Protein 7RJF (pdb70)

Sequence (94 aa):
IQIREYK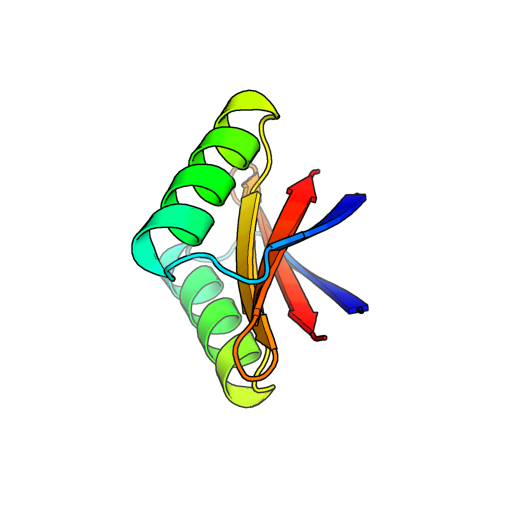RCGQDEERVRRECKERGERQNCHYVIHKEGNCYVCGIICWIQIREYKRCGQDEERVRRECKERGERQNCHYVIHKEGNCYVCGIICW

Nearest PDB structures (foldseek):
  7rjf-assembly2_B  TM=9.592E-01  e=3.231E-08  synthetic construct
  5jg9-assembly1_A  TM=8.869E-01  e=7.736E-06  synthetic construct
  3khx-assembly1_A  TM=7.842E-01  e=2.713E-01  Staphylococcus aureus subsp. aureus COL
  1vr6-assembly1_D  TM=6.768E-01  e=3.854E-01  Thermotoga maritima
  5jmv-assembly1_E  TM=5.349E-01  e=1.030E+00  Pyrococcus furiosus DSM 3638

Foldseek 3Di:
DDKDKDKDFDDDPVVVVVVLVVVLVVVVFDWDWDDDPRMIIIMTGHD/DDKDKDKAAPDDPVVVVVVLVVVCVVVVWDWDWDDDPRIIMIMTHHD

B-factor: mean 48.91, std 19.23, range [22.25, 114.35]

Secondary structure (DSSP, 8-state):
-EEEEEEEESS-HHHHHHHHHHHHHHHTSEEEEEEETTEEEEEEEE-/-EEEEEEETTS-HHHHHHHHHHHHHHHT-EEEEEEETTEEEEEEEE-

Radius of gyration: 13.5 Å; Cα contacts (8 Å, |Δi|>4): 176; chains: 2; bounding box: 25×27×35 Å

Structure (mmCIF, N/CA/C/O backbone):
data_7RJF
#
_entry.id   7RJF
#
_cell.length_a   41.377
_cell.length_b   41.377
_cell.length_c   127.399
_cell.angle_alpha   90.000
_cell.angle_beta   90.000
_cell.angle_gamma   90.000
#
_symmetry.space_group_name_H-M   'P 41 21 2'
#
loop_
_entity.id
_entity.type
_entity.pdbx_description
1 polymer [L47W]MOPD-1
2 non-polymer 'ZINC ION'
3 non-polymer 'MALONATE ION'
4 water water
#
loop_
_atom_site.group_PDB
_atom_site.id
_atom_site.type_symbol
_atom_site.label_atom_id
_atom_site.label_alt_id
_atom_site.label_comp_id
_atom_site.label_asym_id
_atom_site.label_entity_id
_atom_site.label_seq_id
_atom_site.pdbx_PDB_ins_code
_atom_site.Cartn_x
_atom_site.Cartn_y
_atom_site.Cartn_z
_atom_site.occupancy
_atom_site.B_iso_or_equiv
_atom_site.auth_seq_id
_atom_site.auth_comp_id
_atom_site.auth_asym_id
_atom_site.auth_atom_id
_atom_site.pdbx_PDB_model_num
ATOM 1 N N . ILE A 1 1 ? 20.33100 25.61200 66.69900 1.000 32.56879 1 ILE A N 1
ATOM 2 C CA . ILE A 1 1 ? 20.51800 26.11000 65.30500 1.000 35.23134 1 ILE A CA 1
ATOM 3 C C . ILE A 1 1 ? 21.30900 25.08200 64.53500 1.000 36.55377 1 ILE A C 1
ATOM 4 O O . ILE A 1 1 ? 22.27800 24.52400 65.04100 1.000 36.50335 1 ILE A O 1
ATOM 22 N N . GLN A 1 2 ? 20.93400 24.86500 63.28000 1.000 37.80665 2 GLN A N 1
ATOM 23 C CA . GLN A 1 2 ? 21.51900 23.81100 62.46800 1.000 33.97570 2 GLN A CA 1
ATOM 24 C C . GLN A 1 2 ? 21.82700 24.34800 61.08300 1.000 40.49160 2 GLN A C 1
ATOM 25 O O . GLN A 1 2 ? 21.04800 25.13000 60.53800 1.000 33.56112 2 GLN A O 1
ATOM 39 N N . ILE A 1 3 ? 22.94000 23.91700 60.51200 1.000 36.01396 3 ILE A N 1
ATOM 40 C CA . ILE A 1 3 ? 23.25800 24.19600 59.12200 1.000 36.04913 3 ILE A CA 1
ATOM 41 C C . ILE A 1 3 ? 23.69500 22.90300 58.45300 1.000 41.55093 3 ILE A C 1
ATOM 42 O O . ILE A 1 3 ? 24.47300 22.13100 59.01700 1.000 33.43368 3 ILE A O 1
ATOM 58 N N . ARG A 1 4 ? 23.20100 22.67800 57.24000 1.000 33.88468 4 ARG A N 1
ATOM 59 C CA . ARG A 1 4 ? 23.60000 21.56700 56.38400 1.000 32.48556 4 ARG A CA 1
ATOM 60 C C . ARG A 1 4 ? 24.04000 22.16400 55.06700 1.000 37.10750 4 ARG A C 1
ATOM 61 O O . ARG A 1 4 ? 23.45200 23.15400 54.62700 1.000 30.56814 4 ARG A O 1
ATOM 82 N N . GLU A 1 5 ? 25.05400 21.56700 54.44700 1.000 38.45973 5 GLU A N 1
ATOM 83 C CA . GLU A 1 5 ? 25.61600 22.02200 53.18100 1.000 32.24051 5 GLU A CA 1
ATOM 84 C C . GLU A 1 5 ? 25.42700 20.96700 52.10500 1.000 36.39787 5 GLU A C 1
ATOM 85 O O . GLU A 1 5 ? 25.62200 19.77300 52.35500 1.000 36.47415 5 GLU A O 1
ATOM 97 N N . TYR A 1 6 ? 25.10600 21.43500 50.89900 1.000 30.72560 6 TYR A N 1
ATOM 98 C CA . TYR A 1 6 ? 24.91400 20.61500 49.71200 1.000 33.31884 6 TYR A CA 1
ATOM 99 C C . TYR A 1 6 ? 25.70800 21.31300 48.61100 1.000 34.66073 6 TYR A C 1
ATOM 100 O O . TYR A 1 6 ? 25.42400 22.47700 48.31600 1.000 33.73353 6 TYR A O 1
ATOM 118 N N . LYS A 1 7 ? 26.68600 20.62200 48.01100 1.000 30.54909 7 LYS A N 1
ATOM 119 C CA . LYS A 1 7 ? 27.53400 21.20100 46.96600 1.000 34.11742 7 LYS A CA 1
ATOM 120 C C . LYS A 1 7 ? 27.17600 20.64000 45.59100 1.000 30.72261 7 LYS A C 1
ATOM 121 O O . LYS A 1 7 ? 26.87100 19.44800 45.43700 1.000 34.98639 7 LYS A O 1
ATOM 140 N N . ARG A 1 8 ? 27.16700 21.51700 44.59600 1.000 26.70177 8 ARG A N 1
ATOM 141 C CA . ARG A 1 8 ? 26.92800 21.09900 43.22100 1.000 29.65138 8 ARG A CA 1
ATOM 142 C C . ARG A 1 8 ? 27.94200 21.81000 42.35500 1.000 33.05211 8 ARG A C 1
ATOM 143 O O . ARG A 1 8 ? 28.08500 23.02800 42.45700 1.000 36.39683 8 ARG A O 1
ATOM 164 N N . CYS A 1 9 ? 28.62600 21.06200 41.49900 1.000 37.07587 9 CYS A N 1
ATOM 165 C CA . CYS A 1 9 ? 29.54600 21.63000 40.53100 1.000 38.52484 9 CYS A CA 1
ATOM 166 C C . CYS A 1 9 ? 29.12700 21.19000 39.13500 1.000 36.12483 9 CYS A C 1
ATOM 167 O O . CYS A 1 9 ? 28.56200 20.10600 38.96600 1.000 36.43776 9 CYS A O 1
ATOM 174 N N . GLY A 1 10 ? 29.39200 22.03900 38.14400 1.000 36.82612 10 GLY A N 1
ATOM 175 C CA . GLY A 1 10 ? 29.14000 21.65700 36.76100 1.000 50.38796 10 GLY A CA 1
ATOM 176 C C . GLY A 1 10 ? 27.74600 21.96100 36.26500 1.000 53.75534 10 GLY A C 1
ATOM 177 O O . GLY A 1 10 ? 27.39800 21.56100 35.14500 1.000 65.76740 10 GLY A O 1
ATOM 181 N N . GLN A 1 11 ? 26.93400 22.58800 37.10600 1.000 46.96566 11 GLN A N 1
ATOM 182 C CA . GLN A 1 11 ? 25.55900 22.87900 36.74000 1.000 47.19089 11 GLN A CA 1
ATOM 183 C C . GLN A 1 11 ? 25.29300 24.36200 36.56000 1.000 43.39048 11 GLN A C 1
ATOM 184 O O . GLN A 1 11 ? 26.06000 25.21500 37.00500 1.000 42.21445 11 GLN A O 1
ATOM 198 N N . ASP A 1 12 ? 24.18200 24.64500 35.89500 1.000 44.58019 12 ASP A N 1
ATOM 199 C CA . ASP A 1 12 ? 23.74900 26.00500 35.63000 1.000 43.36057 12 ASP A CA 1
ATOM 200 C C . ASP A 1 12 ? 23.41700 26.75400 36.92800 1.000 38.47687 12 ASP A C 1
ATOM 201 O O . ASP A 1 12 ? 22.70400 26.23800 37.79500 1.000 35.49374 12 ASP A O 1
ATOM 210 N N . GLU A 1 13 ? 23.94700 27.97900 37.06100 1.000 34.29832 13 GLU A N 1
ATOM 211 C CA . GLU A 1 13 ? 23.81400 28.72800 38.30700 1.000 34.80374 13 GLU A CA 1
ATOM 212 C 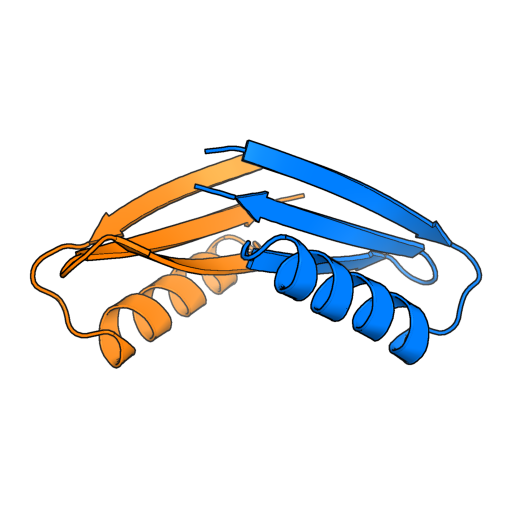C . GLU A 1 13 ? 22.35200 28.94900 38.68700 1.000 32.33422 13 GLU A C 1
ATOM 213 O O . GLU A 1 13 ? 21.96800 28.77000 39.84900 1.000 29.87432 13 GLU A O 1
ATOM 225 N N . GLU A 1 14 ? 21.52200 29.34800 37.72400 1.000 35.01424 14 GLU A N 1
ATOM 226 C CA . GLU A 1 14 ? 20.13700 29.68200 38.06100 1.000 34.93655 14 GLU A CA 1
ATOM 227 C C . GLU A 1 14 ? 19.40400 28.45700 38.59900 1.000 26.61386 14 GLU A C 1
ATOM 228 O O . GLU A 1 14 ? 18.65200 28.55800 39.58900 1.000 26.37335 14 GLU A O 1
ATOM 240 N N . ARG A 1 15 ? 19.62500 27.29100 37.96600 1.000 26.02938 15 ARG A N 1
ATOM 241 C CA . ARG A 1 15 ? 18.98200 26.04800 38.38100 1.000 27.29436 15 ARG A CA 1
ATOM 242 C C . ARG A 1 15 ? 19.46000 25.57700 39.74900 1.000 30.17130 15 ARG A C 1
ATOM 243 O O . ARG A 1 15 ? 18.66000 25.08700 40.55000 1.000 30.01409 15 ARG A O 1
ATOM 264 N N . VAL A 1 16 ? 20.76500 25.67300 40.02200 1.000 31.68384 16 VAL A N 1
ATOM 265 C CA . VAL A 1 16 ? 21.28700 25.29000 41.32900 1.000 30.09547 16 VAL A CA 1
ATOM 266 C C . VAL A 1 16 ? 20.74700 26.20900 42.41400 1.000 25.18942 16 VAL A C 1
ATOM 267 O O . VAL A 1 16 ? 20.41300 25.76700 43.52100 1.000 23.58227 16 VAL A O 1
ATOM 280 N N . ARG A 1 17 ? 20.70700 27.51200 42.13000 1.000 24.98519 17 ARG A N 1
ATOM 281 C CA . ARG A 1 17 ? 20.17500 28.46400 43.07600 1.000 22.38865 17 ARG A CA 1
ATOM 282 C C . ARG A 1 17 ? 18.70800 28.18000 43.34800 1.000 24.74873 17 ARG A C 1
ATOM 283 O O . ARG A 1 17 ? 18.27900 28.21100 44.50000 1.000 25.30244 17 ARG A O 1
ATOM 304 N N . ARG A 1 18 ? 17.93800 27.90200 42.31200 1.000 24.00662 18 ARG A N 1
ATOM 305 C CA . ARG A 1 18 ? 16.53200 27.54800 42.48700 1.000 25.51898 18 ARG A CA 1
ATOM 306 C C . ARG A 1 18 ? 16.36100 26.27300 43.32300 1.000 24.88557 18 ARG A C 1
ATOM 307 O O . ARG A 1 18 ? 15.42800 26.18100 44.13500 1.000 25.57080 18 ARG A O 1
ATOM 328 N N . GLU A 1 19 ? 17.20500 25.25700 43.11100 1.000 26.03136 19 GLU A N 1
ATOM 329 C CA . GLU A 1 19 ? 17.09600 24.03600 43.91000 1.000 28.52569 19 GLU A CA 1
ATOM 330 C C . GLU A 1 19 ? 17.26900 24.35300 45.39000 1.000 27.30189 19 GLU A C 1
ATOM 331 O O . GLU A 1 19 ? 16.53300 23.84100 46.24600 1.000 27.94526 19 GLU A O 1
ATOM 343 N N . CYS A 1 20 ? 18.23200 25.21300 45.69800 1.000 27.74608 20 CYS A N 1
ATOM 344 C CA . CYS A 1 20 ? 18.52900 25.58600 47.08300 1.000 27.69165 20 CYS A CA 1
ATOM 345 C C . CYS A 1 20 ? 17.37000 26.34600 47.72400 1.000 26.02091 20 CYS A C 1
ATOM 346 O O . CYS A 1 20 ? 16.92400 26.01300 48.84200 1.000 25.15577 20 CYS 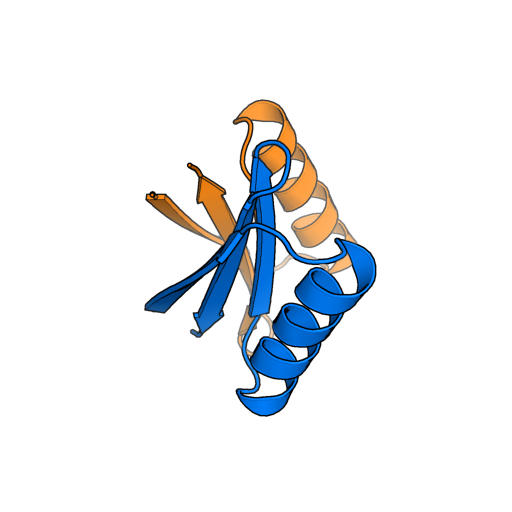A O 1
ATOM 353 N N . LYS A 1 21 ? 16.88200 27.38800 47.04400 1.000 24.21184 21 LYS A N 1
ATOM 354 C CA . LYS A 1 21 ? 15.75800 28.15500 47.56000 1.000 24.25656 21 LYS A CA 1
ATOM 355 C C . LYS A 1 21 ? 14.57500 27.25300 47.85400 1.000 24.12186 21 LYS A C 1
ATOM 356 O O . LYS A 1 21 ? 13.90600 27.38300 48.89100 1.000 26.35987 21 LYS A O 1
ATOM 375 N N . GLU A 1 22 ? 14.26700 26.36100 46.91700 1.000 27.68642 22 GLU A N 1
ATOM 376 C CA . GLU A 1 22 ? 13.10500 25.48600 47.10000 1.000 25.60272 22 GLU A CA 1
ATOM 377 C C . GLU A 1 22 ? 13.34400 24.43500 48.16900 1.000 27.72557 22 GLU A C 1
ATOM 378 O O . GLU A 1 22 ? 12.40200 24.01400 48.84300 1.000 27.02896 22 GLU A O 1
ATOM 390 N N . ARG A 1 23 ? 14.61200 24.10100 48.39100 1.000 29.05987 23 ARG A N 1
ATOM 391 C CA . ARG A 1 23 ? 14.98500 23.16100 49.43900 1.000 32.18477 23 ARG A CA 1
ATOM 392 C C . ARG A 1 23 ? 14.68900 23.83400 50.78000 1.000 31.66934 23 ARG A C 1
ATOM 393 O O . ARG A 1 23 ? 14.00800 23.26300 51.63200 1.000 32.79937 23 ARG A O 1
ATOM 414 N N . GLY A 1 24 ? 15.20400 25.05000 50.96000 1.000 25.76983 24 GLY A N 1
ATOM 415 C CA . GLY A 1 24 ? 14.95200 25.81300 52.18000 1.000 24.81795 24 GLY A CA 1
ATOM 416 C C . GLY A 1 24 ? 13.47500 26.00300 52.42500 1.000 30.02888 24 GLY A C 1
ATOM 417 O O . GLY A 1 24 ? 12.98400 25.83100 53.55400 1.000 28.53786 24 GLY A O 1
ATOM 421 N N . GLU A 1 25 ? 12.73700 26.30300 51.35600 1.000 29.29657 25 GLU A N 1
ATOM 422 C CA . GLU A 1 25 ? 11.30900 26.54700 51.46800 1.000 28.42543 25 GLU A CA 1
ATOM 423 C C . GLU A 1 25 ? 10.56700 25.30400 51.92300 1.000 28.16247 25 GLU A C 1
ATOM 424 O O . GLU A 1 25 ? 9.69600 25.38100 52.80500 1.000 30.51713 25 GLU A O 1
ATOM 436 N N . ARG A 1 26 ? 10.89200 24.16300 51.31800 1.000 28.04054 26 ARG A N 1
ATOM 437 C CA . ARG A 1 26 ? 10.24600 22.89500 51.65300 1.000 32.87037 26 ARG A CA 1
ATOM 438 C C . ARG A 1 26 ? 10.48300 22.52100 53.11200 1.000 38.87871 26 ARG A C 1
ATOM 439 O O . ARG A 1 26 ? 9.59000 22.00900 53.78800 1.000 40.26447 26 ARG A O 1
ATOM 460 N N . GLN A 1 27 ? 11.69500 22.78100 53.58600 1.000 38.12927 27 GLN A N 1
ATOM 461 C CA . GLN A 1 27 ? 12.07500 22.50000 54.96200 1.000 40.47293 27 GLN A CA 1
ATOM 462 C C . GLN A 1 27 ? 11.62400 23.57700 55.95300 1.000 36.33814 27 GLN A C 1
ATOM 463 O O . GLN A 1 27 ? 11.75500 23.36700 57.16900 1.000 35.70350 27 GLN A O 1
ATOM 477 N N . ASN A 1 28 ? 11.04600 24.68600 55.48000 1.000 28.60320 28 ASN A N 1
ATOM 478 C CA . ASN A 1 28 ? 10.64400 25.82900 56.31400 1.000 31.54818 28 ASN A CA 1
ATOM 479 C C . ASN A 1 28 ? 11.84200 26.38000 57.08000 1.000 36.13000 28 ASN A C 1
ATOM 480 O O . ASN A 1 28 ? 11.73700 26.80000 58.22700 1.000 34.07057 28 ASN A O 1
ATOM 491 N N . CYS A 1 29 ? 13.00000 26.36100 56.42400 1.000 31.66770 29 CYS A N 1
ATOM 492 C CA . CYS A 1 29 ? 14.22800 26.93100 56.96500 1.000 28.41509 29 CYS A CA 1
ATOM 493 C C . CYS A 1 29 ? 14.69500 28.08700 56.09600 1.000 33.75006 29 CYS A C 1
ATOM 494 O O . CYS A 1 29 ? 13.91600 28.64600 55.32300 1.000 34.46519 29 CYS A O 1
ATOM 501 N N . HIS A 1 30 ? 15.96800 28.43600 56.18700 1.000 25.62560 30 HIS A N 1
ATOM 502 C CA . HIS A 1 30 ? 16.56300 29.56600 55.50000 1.000 27.14290 30 HIS A CA 1
ATOM 503 C C . HIS A 1 30 ? 17.68700 29.04700 54.62000 1.000 24.41863 30 HIS A C 1
ATOM 504 O O . HIS A 1 30 ? 18.27200 28.00600 54.90400 1.000 26.89062 30 HIS A O 1
ATOM 518 N N . TYR A 1 31 ? 17.96200 29.72700 53.51100 1.000 25.94524 31 TYR A N 1
ATOM 519 C CA . TYR A 1 31 ? 19.03600 29.26400 52.64900 1.000 24.78117 31 TYR A CA 1
ATOM 520 C C . TYR A 1 31 ? 19.99600 30.40200 52.35900 1.000 29.81131 31 TYR A C 1
ATOM 521 O O . TYR A 1 31 ? 19.63700 31.58700 52.36000 1.000 25.61287 31 TYR A O 1
ATOM 539 N N . VAL A 1 32 ? 21.22000 29.99600 52.05100 1.000 25.80297 32 VAL A N 1
ATOM 540 C CA . VAL A 1 32 ? 22.21700 30.83500 51.41400 1.000 26.00180 32 VAL A CA 1
ATOM 541 C C . VAL A 1 32 ? 22.86900 30.03500 50.29900 1.000 23.76715 32 VAL A C 1
ATOM 542 O O . VAL A 1 32 ? 22.98100 28.81000 50.37100 1.000 27.03453 32 VAL A O 1
ATOM 555 N N . ILE A 1 33 ? 23.36300 30.76500 49.30400 1.000 23.08180 33 ILE A N 1
ATOM 556 C CA . ILE A 1 33 ? 24.06800 30.18200 48.17400 1.000 24.79492 33 ILE A CA 1
ATOM 557 C C . ILE A 1 33 ? 25.44700 30.83400 48.09700 1.000 26.85159 33 ILE A C 1
ATOM 558 O O . ILE A 1 33 ? 25.55700 32.04700 47.91800 1.000 27.45819 33 ILE A O 1
ATOM 574 N N . HIS A 1 34 ? 26.49400 30.02700 48.23200 1.000 30.08804 34 HIS A N 1
ATOM 575 C CA . HIS A 1 34 ? 27.86400 30.51900 48.18900 1.000 25.59914 34 HIS A CA 1
ATOM 576 C C . HIS A 1 34 ? 28.50200 29.92700 46.95200 1.000 25.97988 34 HIS A C 1
ATOM 577 O O . HIS A 1 34 ? 28.59600 28.69800 46.83000 1.000 25.21936 34 HIS A O 1
ATOM 591 N N . LYS A 1 35 ? 28.90800 30.80800 46.05100 1.000 27.34811 35 LYS A N 1
ATOM 592 C CA . LYS A 1 35 ? 29.37600 30.46200 44.71000 1.000 29.03647 35 LYS A CA 1
ATOM 593 C C . LYS A 1 35 ? 30.88700 30.51600 44.70000 1.000 28.99004 35 LYS A C 1
ATOM 594 O O . LYS A 1 35 ? 31.47200 31.49100 45.18300 1.000 35.12151 35 LYS A O 1
ATOM 613 N N . GLU A 1 36 ? 31.51100 29.47800 44.15800 1.000 32.03206 36 GLU A N 1
ATOM 614 C CA . GLU A 1 36 ? 32.92500 29.51300 43.83400 1.000 34.57890 36 GLU A CA 1
ATOM 615 C C . GLU A 1 36 ? 33.04200 29.01500 42.40900 1.000 33.16432 36 GLU A C 1
ATOM 616 O O . GLU A 1 36 ? 33.10600 27.80200 42.20200 1.000 31.97267 36 GLU A O 1
ATOM 628 N N . GLY A 1 37 ? 33.06200 29.95100 41.46900 1.000 33.77077 37 GLY A N 1
ATOM 629 C CA . GLY A 1 37 ? 33.29800 29.63700 40.07900 1.000 38.70383 37 GLY A CA 1
ATOM 630 C C . GLY A 1 37 ? 32.07300 28.90600 39.59500 1.000 38.94622 37 GLY A C 1
ATOM 631 O O . GLY A 1 37 ? 30.96300 29.44600 39.62300 1.000 41.69217 37 GLY A O 1
ATOM 635 N N . ASN A 1 38 ? 32.27000 27.64000 39.24100 1.000 38.76748 38 ASN A N 1
ATOM 636 C CA . ASN A 1 38 ? 31.22400 26.77400 38.72600 1.000 44.91284 38 ASN A CA 1
ATOM 637 C C . ASN A 1 38 ? 30.65900 25.85800 39.81200 1.000 35.77512 38 ASN A C 1
ATOM 638 O O . ASN A 1 38 ? 29.86100 24.96800 39.51500 1.000 33.47397 38 ASN A O 1
ATOM 649 N N . CYS A 1 39 ? 31.06000 26.05100 41.06100 1.000 35.48225 39 CYS A N 1
ATOM 650 C CA . CYS A 1 39 ? 30.61300 25.21700 42.15700 1.000 32.29308 39 CYS A CA 1
ATOM 651 C C . CYS A 1 39 ? 29.79200 26.09000 43.06900 1.000 37.09675 39 CYS A C 1
ATOM 652 O O . CYS A 1 39 ? 30.08900 27.27200 43.24900 1.000 32.78893 39 CYS A O 1
ATOM 659 N N . TYR A 1 40 ? 28.76700 25.49400 43.65200 1.000 31.07781 40 TYR A N 1
ATOM 660 C CA . TYR A 1 40 ? 27.86100 26.25800 44.48200 1.000 27.63956 40 TYR A CA 1
ATOM 661 C C . TYR A 1 40 ? 27.59400 25.43300 45.72200 1.000 31.63336 40 TYR A C 1
ATOM 662 O O . TYR A 1 40 ? 27.41700 24.21700 45.63600 1.000 35.80865 40 TYR A O 1
ATOM 680 N N . VAL A 1 41 ? 27.66300 26.07000 46.88400 1.000 30.04158 41 VAL A N 1
ATOM 681 C CA . VAL A 1 41 ? 27.30200 25.42800 48.13300 1.000 26.04083 41 VAL A CA 1
ATOM 682 C C . VAL A 1 41 ? 25.94500 25.98200 48.54600 1.000 27.14392 41 VAL A C 1
ATOM 683 O O . VAL A 1 41 ? 25.77100 27.19400 48.67000 1.000 26.98119 41 VAL A O 1
ATOM 696 N N . CYS A 1 42 ? 24.98700 25.09700 48.71700 1.000 27.37272 42 CYS A N 1
ATOM 697 C CA . CYS A 1 42 ? 23.69100 25.46300 49.26100 1.000 28.29311 42 CYS A CA 1
ATOM 698 C C . CYS A 1 42 ? 23.76600 25.20100 50.75300 1.000 27.87309 42 CYS A C 1
ATOM 699 O O . CYS A 1 42 ? 23.94000 24.05500 51.15200 1.000 30.26658 42 CYS A O 1
ATOM 706 N N . GLY A 1 43 ? 23.66100 26.25200 51.56100 1.000 24.05749 43 GLY A N 1
ATOM 707 C CA . GLY A 1 43 ? 23.53900 26.10300 53.01100 1.000 27.57276 43 GLY A CA 1
ATOM 708 C C . GLY A 1 43 ? 22.10300 26.30900 53.45600 1.000 26.75219 43 GLY A C 1
ATOM 709 O O . GLY A 1 43 ? 21.47300 27.30000 53.09600 1.000 27.88612 43 GLY A O 1
ATOM 713 N N . ILE A 1 44 ? 21.59700 25.36800 54.24900 1.000 28.73696 44 ILE A 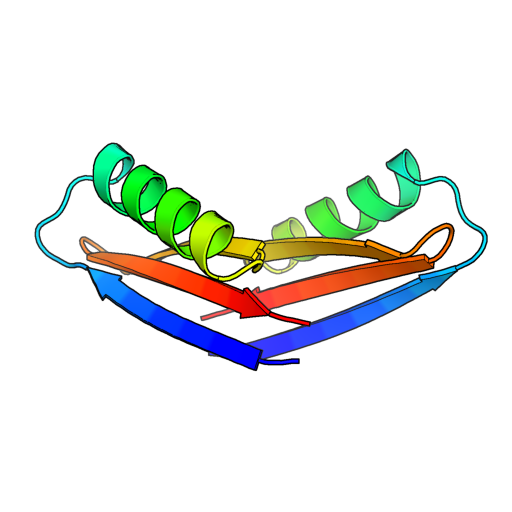N 1
ATOM 714 C CA . ILE A 1 44 ? 20.22700 25.41900 54.77900 1.000 26.47629 44 ILE A CA 1
ATOM 715 C C . ILE A 1 44 ? 20.33300 25.57700 56.28200 1.000 30.61088 44 ILE A C 1
ATOM 716 O O . ILE A 1 44 ? 20.90200 24.71800 56.95400 1.000 33.45560 44 ILE A O 1
ATOM 732 N N . ILE A 1 45 ? 19.86600 26.70800 56.78400 1.000 24.83619 45 ILE A N 1
ATOM 733 C CA . ILE A 1 45 ? 19.93700 27.05500 58.19900 1.000 24.58294 45 ILE A CA 1
ATOM 734 C C . ILE A 1 45 ? 18.54700 26.93700 58.79600 1.000 31.30429 45 ILE A C 1
ATOM 735 O O . ILE A 1 45 ? 17.61100 27.63000 58.36700 1.000 27.19629 45 ILE A O 1
ATOM 751 N N . CYS A 1 46 ? 18.42300 26.11400 59.84900 1.000 32.27408 46 CYS A N 1
ATOM 752 C CA . CYS A 1 46 ? 17.16500 25.90700 60.53800 1.000 31.09801 46 CYS A CA 1
ATOM 753 C C . CYS A 1 46 ? 17.35100 26.21900 62.01800 1.000 38.91966 46 CYS A C 1
ATOM 754 O O . CYS A 1 46 ? 18.31200 25.74400 62.62800 1.000 33.73391 46 CYS A O 1
ATOM 761 N N . TRP A 1 47 ? 16.45100 27.01700 62.57500 1.000 33.68685 47 TRP A N 1
ATOM 762 C CA . TRP A 1 47 ? 16.40600 27.24700 64.02400 1.000 32.87988 47 TRP A CA 1
ATOM 763 C C . TRP A 1 47 ? 15.43600 26.28300 64.70100 1.000 44.34405 47 TRP A C 1
ATOM 764 O O . TRP A 1 47 ? 14.53300 25.75100 64.04800 1.000 41.52747 47 TRP A O 1
ATOM 785 N N . ILE B 1 1 ? 33.35900 26.09300 57.63400 1.000 33.74234 1 ILE B N 1
ATOM 786 C CA . ILE B 1 1 ? 32.21900 27.02400 57.60900 1.000 34.68909 1 ILE B CA 1
ATOM 787 C C . ILE B 1 1 ? 31.99100 27.47800 59.05000 1.000 32.03709 1 ILE B C 1
ATOM 788 O O . ILE B 1 1 ? 32.38700 26.78700 59.97400 1.000 31.31910 1 ILE B O 1
ATOM 806 N N . GLN B 1 2 ? 31.38900 28.65200 59.20200 1.000 31.73537 2 GLN B N 1
ATOM 807 C CA . GLN B 1 2 ? 31.00900 29.20100 60.49700 1.000 29.08060 2 GLN B CA 1
ATOM 808 C C . GLN B 1 2 ? 29.56800 29.65600 60.41200 1.000 24.85700 2 GLN B C 1
ATOM 809 O O . GLN B 1 2 ? 29.12800 30.15200 59.37700 1.000 27.1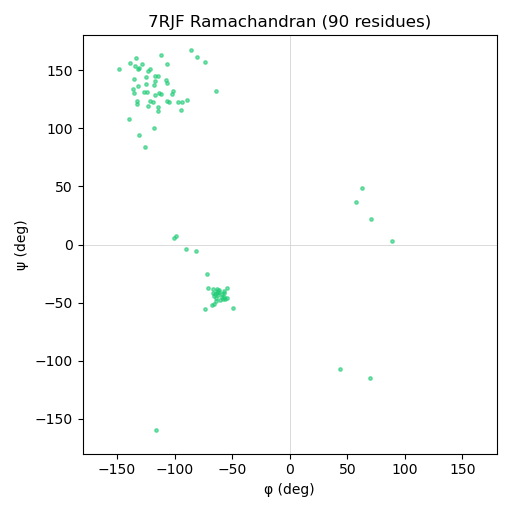8042 2 GLN B O 1
ATOM 823 N N . ILE B 1 3 ? 28.91100 29.62600 61.57000 1.000 33.22908 3 ILE B N 1
ATOM 824 C CA . ILE B 1 3 ? 27.54400 30.10000 61.74600 1.000 30.24895 3 ILE B CA 1
ATOM 825 C C . ILE B 1 3 ? 27.56100 30.97100 63.00900 1.000 25.97450 3 ILE B C 1
ATOM 826 O O . ILE B 1 3 ? 27.96900 30.50600 64.07300 1.000 30.05695 3 ILE B O 1
ATOM 842 N N . ARG B 1 4 ? 27.12600 32.22600 62.89900 1.000 27.29585 4 ARG B N 1
ATOM 843 C CA . ARG B 1 4 ? 27.13800 33.15100 64.03700 1.000 28.03769 4 ARG B CA 1
ATOM 844 C C . ARG B 1 4 ? 25.74900 33.73300 64.19800 1.000 37.93395 4 ARG B C 1
ATOM 845 O O . ARG B 1 4 ? 25.15300 34.18900 63.21000 1.000 31.96864 4 ARG B O 1
ATOM 866 N N . GLU B 1 5 ? 25.23500 33.71600 65.43400 1.000 35.41619 5 GLU B N 1
ATOM 867 C CA . GLU B 1 5 ? 23.88700 34.14500 65.77500 1.000 33.75106 5 GLU B CA 1
ATOM 868 C C . GLU B 1 5 ? 23.93200 35.47700 66.51000 1.000 43.52334 5 GLU B C 1
ATOM 869 O O . GLU B 1 5 ? 24.76800 35.66500 67.41200 1.000 37.20308 5 GLU B O 1
ATOM 881 N N . TYR B 1 6 ? 22.96600 36.34500 66.21000 1.000 37.38847 6 TYR B N 1
ATOM 882 C CA . TYR B 1 6 ? 22.76500 37.59400 66.95000 1.000 40.01703 6 TYR B CA 1
ATOM 883 C C . TYR B 1 6 ? 21.26200 37.81600 67.12700 1.000 51.06285 6 TYR B C 1
ATOM 884 O O . TYR B 1 6 ? 20.55600 38.13900 66.16400 1.000 43.99463 6 TYR B O 1
ATOM 902 N N . LYS B 1 7 ? 20.76400 37.64400 68.34900 1.000 51.33955 7 LYS B N 1
ATOM 903 C CA . LYS B 1 7 ? 19.33500 37.78200 68.62600 1.000 52.91001 7 LYS B CA 1
ATOM 904 C C . LYS B 1 7 ? 19.02400 39.23200 68.98000 1.000 56.86250 7 LYS B C 1
ATOM 905 O O . LYS B 1 7 ? 19.63000 39.79000 69.89700 1.000 58.25689 7 LYS B O 1
ATOM 924 N N . ARG B 1 8 ? 18.08000 39.83900 68.24800 1.000 56.81120 8 ARG B N 1
ATOM 925 C CA . ARG B 1 8 ? 17.77700 41.27100 68.33600 1.000 63.29523 8 ARG B CA 1
ATOM 926 C C . ARG B 1 8 ? 16.28400 41.41600 68.60800 1.000 70.49462 8 ARG B C 1
ATOM 927 O O . ARG B 1 8 ? 15.48100 41.59600 67.68900 1.000 68.64877 8 ARG B O 1
ATOM 948 N N . CYS B 1 9 ? 15.91200 41.32600 69.87500 1.000 72.21826 9 CYS B N 1
ATOM 949 C CA . CYS B 1 9 ? 14.55400 41.65500 70.27200 1.000 74.78936 9 CYS B CA 1
ATOM 950 C C . CYS B 1 9 ? 14.38900 43.16700 70.39600 1.000 75.63839 9 CYS B C 1
ATOM 951 O O . CYS B 1 9 ? 15.35800 43.92000 70.52000 1.000 81.05741 9 CYS B O 1
ATOM 958 N N . GLY B 1 10 ? 13.13500 43.60900 70.36500 1.000 72.17299 10 GLY B N 1
ATOM 959 C CA . GLY B 1 10 ? 12.85800 45.02600 70.48400 1.000 70.58489 10 GLY B CA 1
ATOM 960 C C . GLY B 1 10 ? 13.25900 45.85500 69.28800 1.000 73.35566 10 GLY B C 1
ATOM 961 O O . GLY B 1 10 ? 13.44000 47.06800 69.42500 1.000 75.10633 10 GLY B O 1
ATOM 965 N N . GLN B 1 11 ? 13.39600 45.24000 68.11200 1.000 73.72913 11 GLN B N 1
ATOM 966 C CA . GLN B 1 11 ? 13.80000 45.94600 66.91100 1.000 67.74132 11 GLN B CA 1
ATOM 967 C C . GLN B 1 11 ? 12.87300 45.59400 65.75700 1.000 68.43124 11 GLN B C 1
ATOM 968 O O . GLN B 1 11 ? 12.32200 44.49300 65.69100 1.000 69.13068 11 GLN B O 1
ATOM 982 N N . ASP B 1 12 ? 12.71600 46.53500 64.83400 1.000 74.47906 12 ASP B N 1
ATOM 983 C CA . ASP B 1 12 ? 11.87300 46.32100 63.66900 1.000 74.78828 12 ASP B CA 1
ATOM 984 C C . ASP B 1 12 ? 12.57500 45.37200 62.70600 1.000 74.09465 12 ASP B C 1
ATOM 985 O O . ASP B 1 12 ? 13.79800 45.23500 62.73400 1.000 71.60543 12 ASP B O 1
ATOM 994 N N . GLU B 1 13 ? 11.79300 44.71800 61.85500 1.000 71.76622 13 GLU B N 1
ATOM 995 C CA . GLU B 1 13 ? 12.33900 43.77800 60.87600 1.000 69.19235 13 GLU B CA 1
ATOM 996 C C . GLU B 1 13 ? 13.24300 44.49600 59.87700 1.000 72.36431 13 GLU B C 1
ATOM 997 O O . GLU B 1 13 ? 14.36900 44.05500 59.61800 1.000 72.01270 13 GLU B O 1
ATOM 1009 N N . GLU B 1 14 ? 12.76900 45.61300 59.31100 1.000 68.71820 14 GLU B N 1
ATOM 1010 C CA . GLU B 1 14 ? 13.57400 46.35900 58.34800 1.000 72.96029 14 GLU B CA 1
ATOM 1011 C C . GLU B 1 14 ? 14.93600 46.72900 58.93200 1.000 67.19053 14 GLU B C 1
ATOM 1012 O O . GLU B 1 14 ? 15.95400 46.67800 58.22900 1.000 63.49876 14 GLU B O 1
ATOM 1024 N N . ARG B 1 15 ? 14.98300 47.07400 60.22400 1.000 65.50429 15 ARG B N 1
ATOM 1025 C CA . ARG B 1 15 ? 16.25000 47.49100 60.82000 1.000 67.62325 15 ARG B CA 1
ATOM 1026 C C . ARG B 1 15 ? 17.18500 46.30900 61.04100 1.000 63.73486 15 ARG B C 1
ATOM 1027 O O . ARG B 1 15 ? 18.34700 46.33600 60.61500 1.000 62.05668 15 ARG B O 1
ATOM 1048 N N . VAL B 1 16 ? 16.72100 45.28700 61.76500 1.000 61.27696 16 VAL B N 1
ATOM 1049 C CA . VAL B 1 16 ? 17.57700 44.12600 62.01700 1.000 62.62226 16 VAL B CA 1
ATOM 1050 C C . VAL B 1 16 ? 18.06000 43.50400 60.70300 1.000 59.27988 16 VAL B C 1
ATOM 1051 O O . VAL B 1 16 ? 19.22200 43.08900 60.59300 1.000 52.60608 16 VAL B O 1
ATOM 1064 N N . ARG B 1 17 ? 17.19100 43.42800 59.68600 1.000 53.94629 17 ARG B N 1
ATOM 1065 C CA . ARG B 1 17 ? 17.64200 42.92900 58.38600 1.000 56.45076 17 ARG B CA 1
ATOM 1066 C C . ARG B 1 17 ? 18.70000 43.84600 57.78600 1.000 58.22753 17 ARG B C 1
ATOM 1067 O O . ARG B 1 17 ? 19.68500 43.37500 57.20000 1.000 53.53749 17 ARG B O 1
ATOM 1088 N N . ARG B 1 18 ? 18.52700 45.16100 57.92700 1.000 60.07248 18 ARG B N 1
ATOM 1089 C CA . ARG B 1 18 ? 19.50900 46.08600 57.37000 1.000 60.72115 18 ARG B CA 1
ATOM 1090 C C . ARG B 1 18 ? 20.81800 46.04400 58.15600 1.000 60.39027 18 ARG B C 1
ATOM 1091 O O . ARG B 1 18 ? 21.90600 46.12500 57.56600 1.000 58.10100 18 ARG B O 1
ATOM 1112 N N . GLU B 1 19 ? 20.73800 45.89700 59.48500 1.000 59.50411 19 GLU B N 1
ATOM 1113 C CA . GLU B 1 19 ? 21.94700 45.73800 60.29100 1.000 56.34963 19 GLU B CA 1
ATOM 1114 C C . GLU B 1 19 ? 22.65000 44.42200 59.99100 1.000 57.15519 19 GLU B C 1
ATOM 1115 O O . GLU B 1 19 ? 23.88600 44.35600 59.99700 1.000 52.89814 19 GLU B O 1
ATOM 1127 N N . CYS B 1 20 ? 21.87500 43.35600 59.77600 1.000 52.49394 20 CYS B N 1
ATOM 1128 C CA . CYS B 1 20 ? 22.45600 42.03900 59.52700 1.000 51.28412 20 CYS B CA 1
ATOM 1129 C C . CYS B 1 20 ? 23.21700 42.02600 58.21400 1.000 43.70997 20 CYS B C 1
ATOM 1130 O O . CYS B 1 20 ? 24.33300 41.49700 58.13900 1.000 41.31182 20 CYS B O 1
ATOM 1137 N N . LYS B 1 21 ? 22.63100 42.60600 57.16700 1.000 42.32144 21 LYS B N 1
ATOM 1138 C CA . LYS B 1 21 ? 23.32000 42.72000 55.88700 1.000 46.01504 21 LYS B CA 1
ATOM 1139 C C . LYS B 1 21 ? 24.62300 43.48700 56.04400 1.000 48.52563 21 LYS B C 1
ATOM 1140 O O . LYS B 1 21 ? 25.67200 43.05500 55.55900 1.000 45.98705 21 LYS B O 1
ATOM 1159 N N . GLU B 1 22 ? 24.58400 44.62500 56.73900 1.000 52.79639 22 GLU B N 1
ATOM 1160 C CA . GLU B 1 22 ? 25.81300 45.38200 56.96300 1.000 52.40841 22 GLU B CA 1
ATOM 1161 C C . GLU B 1 22 ? 26.87400 44.52800 57.63600 1.000 50.00725 22 GLU B C 1
ATOM 1162 O O . GLU B 1 22 ? 28.03900 44.52000 57.21900 1.000 54.02030 22 GLU B O 1
ATOM 1174 N N . ARG B 1 23 ? 26.49800 43.80600 58.68800 1.000 40.63432 23 ARG B N 1
ATOM 1175 C CA . ARG B 1 23 ? 27.47200 42.95000 59.34900 1.000 45.35144 23 ARG B CA 1
ATOM 1176 C C . ARG B 1 23 ? 28.01900 41.89900 58.39300 1.000 46.53993 23 ARG B C 1
ATOM 1177 O O . ARG B 1 23 ? 29.23800 41.67800 58.31500 1.000 38.97679 23 ARG B O 1
ATOM 1198 N N . GLY B 1 24 ? 27.12600 41.21700 57.67300 1.000 47.33447 24 GLY B N 1
ATOM 1199 C CA . GLY B 1 24 ? 27.57900 40.28900 56.64800 1.000 40.67853 24 GLY B CA 1
ATOM 1200 C C . GLY B 1 24 ? 28.59900 40.91800 55.73100 1.000 38.37631 24 GLY B C 1
ATOM 1201 O O . GLY B 1 24 ? 29.69200 40.38500 55.53400 1.000 42.10279 24 GLY B O 1
ATOM 1205 N N . GLU B 1 25 ? 28.25300 42.02400 55.16000 1.000 41.93501 25 GLU B N 1
ATOM 1206 C CA . GLU B 1 25 ? 29.14100 42.69400 54.25500 1.000 49.47089 25 GLU B CA 1
ATOM 1207 C C . GLU B 1 25 ? 30.50400 43.04500 54.87900 1.000 46.75683 25 GLU B C 1
ATOM 1208 O O . GLU B 1 25 ? 31.50000 42.81400 54.27900 1.000 41.69030 25 GLU B O 1
ATOM 1220 N N . ARG B 1 26 ? 30.52600 43.57100 56.07700 1.000 43.73387 26 ARG B N 1
ATOM 1221 C CA . ARG B 1 26 ? 31.78400 43.90800 56.73200 1.000 45.55580 26 ARG B CA 1
ATOM 1222 C C . ARG B 1 26 ? 32.63100 42.66500 56.97100 1.000 42.96769 26 ARG B C 1
ATOM 1223 O O . ARG B 1 26 ? 33.85300 42.70400 56.80500 1.000 44.81286 26 ARG B O 1
ATOM 1244 N N . GLN B 1 27 ? 32.00300 41.54800 57.33700 1.000 35.93400 27 GLN B N 1
ATOM 1245 C CA . GLN B 1 27 ? 32.72500 40.32800 57.67600 1.000 33.75208 27 GLN B CA 1
ATOM 1246 C C . GLN B 1 27 ? 32.95800 39.43300 56.47700 1.000 31.62294 27 GLN B C 1
ATOM 1247 O O . GLN B 1 27 ? 33.61500 38.40200 56.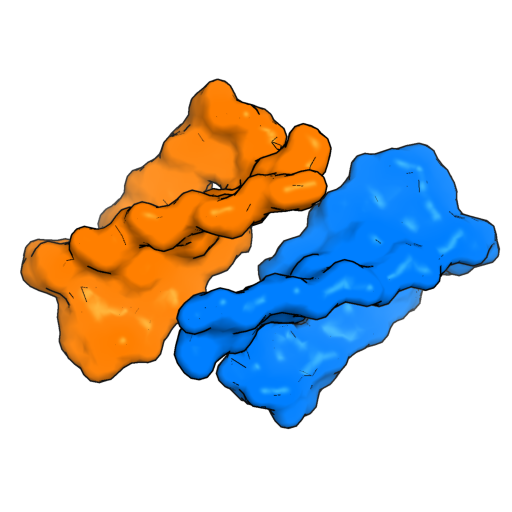61700 1.000 29.73992 27 GLN B O 1
ATOM 1261 N N . ASN B 1 28 ? 32.44000 39.79200 55.30500 1.000 31.88565 28 ASN B N 1
ATOM 1262 C CA . ASN B 1 28 ? 32.58600 38.95000 54.12400 1.000 30.52183 28 ASN B CA 1
ATOM 1263 C C . ASN B 1 28 ? 31.89400 37.61500 54.32900 1.000 28.38188 28 ASN B C 1
ATOM 1264 O O . ASN B 1 28 ? 32.44800 36.55300 54.02100 1.000 29.58332 28 ASN B O 1
ATOM 1275 N N . CYS B 1 29 ? 30.64100 37.69400 54.79600 1.000 30.18578 29 CYS B N 1
ATOM 1276 C CA . CYS B 1 29 ? 29.80600 36.54300 55.11800 1.000 23.05205 29 CYS B CA 1
ATOM 1277 C C . CYS B 1 29 ? 28.42400 36.75600 54.50600 1.000 24.41323 29 CYS B C 1
ATOM 1278 O O . CYS B 1 29 ? 28.04700 37.86500 54.13800 1.000 34.90697 29 CYS B O 1
ATOM 1285 N N . HIS B 1 30 ? 27.69600 35.66100 54.36200 1.000 27.37460 30 HIS B N 1
ATOM 1286 C CA . HIS B 1 30 ? 26.30000 35.65100 53.95300 1.000 25.58233 30 HIS B CA 1
ATOM 1287 C C . HIS B 1 30 ? 25.43700 35.83500 55.19200 1.000 26.96624 30 HIS B C 1
ATOM 1288 O O . HIS B 1 30 ? 25.94300 35.77600 56.31300 1.000 28.62216 30 HIS B O 1
ATOM 1302 N N . TYR B 1 31 ? 24.14400 36.11000 54.99800 1.000 26.52890 31 TYR B N 1
ATOM 1303 C CA . TYR B 1 31 ? 23.30700 36.40100 56.16400 1.000 25.23618 31 TYR B CA 1
ATOM 1304 C C . TYR B 1 31 ? 21.88600 35.92700 55.89200 1.000 31.55462 31 TYR B C 1
ATOM 1305 O O . TYR B 1 31 ? 21.45800 35.83800 54.73900 1.000 26.43095 31 TYR B O 1
ATOM 1323 N N . VAL B 1 32 ? 21.17800 35.56600 56.96100 1.000 28.54125 32 VAL B N 1
ATOM 1324 C CA . VAL B 1 32 ? 19.74900 35.28300 56.92600 1.000 28.17633 32 VAL B CA 1
ATO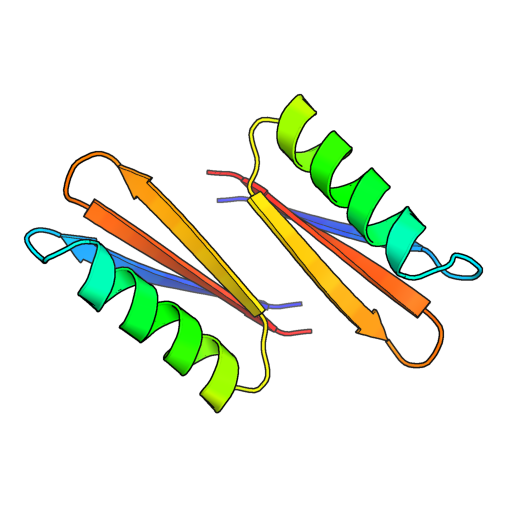M 1325 C C . VAL B 1 32 ? 19.12300 35.88900 58.17300 1.000 30.64820 32 VAL B C 1
ATOM 1326 O O . VAL B 1 32 ? 19.80300 36.11500 59.16700 1.000 27.63167 32 VAL B O 1
ATOM 1339 N N . ILE B 1 33 ? 17.82000 36.16900 58.10100 1.000 30.41701 33 ILE B N 1
ATOM 1340 C CA . ILE B 1 33 ? 17.03000 36.68700 59.21800 1.000 31.94076 33 ILE B CA 1
ATOM 1341 C C . ILE B 1 33 ? 15.95600 35.66000 59.57000 1.000 30.33804 33 ILE B C 1
ATOM 1342 O O . ILE B 1 33 ? 15.17600 35.24900 58.70500 1.000 27.77626 33 ILE B O 1
ATOM 1358 N N . HIS B 1 34 ? 15.87300 35.29400 60.84300 1.000 31.60799 34 HIS B N 1
ATOM 1359 C CA . HIS B 1 34 ? 14.89900 34.32500 61.32900 1.000 29.03344 34 HIS B CA 1
ATOM 1360 C C . HIS B 1 34 ? 14.01200 35.02600 62.32700 1.000 40.67024 34 HIS B C 1
ATOM 1361 O O . HIS B 1 34 ? 14.50400 35.80700 63.14000 1.000 37.80917 34 HIS B O 1
ATOM 1375 N N . LYS B 1 35 ? 12.70800 34.76700 62.25000 1.000 44.85590 35 LYS B N 1
ATOM 1376 C CA . LYS B 1 35 ? 11.72400 35.38100 63.13500 1.000 52.52950 35 LYS B CA 1
ATOM 1377 C C . LYS B 1 35 ? 11.43300 34.41000 64.27100 1.000 54.51683 35 LYS B C 1
ATOM 1378 O O . LYS B 1 35 ? 10.98100 33.28900 64.01800 1.000 52.32982 35 LYS B O 1
ATOM 1397 N N . GLU B 1 36 ? 11.64000 34.86000 65.48900 1.000 57.21627 36 GLU B N 1
ATOM 1398 C CA . GLU B 1 36 ? 11.38500 34.08200 66.67400 1.000 65.63248 36 GLU B CA 1
ATOM 1399 C C . GLU B 1 36 ? 10.28700 34.90500 67.39300 1.000 68.43392 36 GLU B C 1
ATOM 1400 O O . GLU B 1 36 ? 10.53700 35.93300 67.97500 1.000 65.17452 36 GLU B O 1
ATOM 1412 N N . GLY B 1 37 ? 9.06200 34.44500 67.23500 1.000 73.23791 37 GLY B N 1
ATOM 1413 C CA . GLY B 1 37 ? 7.91100 35.19900 67.69000 1.000 69.89056 37 GLY B CA 1
ATOM 1414 C C . GLY B 1 37 ? 7.99000 36.67700 67.35900 1.000 67.34289 37 GLY B C 1
ATOM 1415 O O . GLY B 1 37 ? 7.83700 37.06400 66.19500 1.000 59.76448 37 GLY B O 1
ATOM 1419 N N . ASN B 1 38 ? 8.23400 37.50800 68.37900 1.000 70.30976 38 ASN B N 1
ATOM 1420 C CA . ASN B 1 38 ? 8.37200 38.95100 68.21900 1.000 72.51019 38 ASN B CA 1
ATOM 1421 C C . ASN B 1 38 ? 9.83100 39.39900 68.19900 1.000 68.11085 38 ASN B C 1
ATOM 1422 O O . ASN B 1 38 ? 10.09700 40.60400 68.17300 1.000 64.60344 38 ASN B O 1
ATOM 1433 N N . CYS B 1 39 ? 10.77500 38.46300 68.21000 1.000 69.59198 39 CYS B N 1
ATOM 1434 C CA . CYS B 1 39 ? 12.18600 38.75700 68.03200 1.000 72.70264 39 CYS B CA 1
ATOM 1435 C C . CYS B 1 39 ? 12.63000 38.31100 66.64600 1.000 66.44493 39 CYS B C 1
ATOM 1436 O O . CYS B 1 39 ? 12.03200 37.43200 66.02000 1.000 61.99000 39 CYS B O 1
ATOM 1443 N N . TYR B 1 40 ? 13.68100 38.94200 66.16500 1.000 64.88674 40 TYR B N 1
ATOM 1444 C CA . TYR B 1 40 ? 14.35200 38.49600 64.96300 1.000 60.63366 40 TYR B CA 1
ATOM 1445 C C . TYR B 1 40 ? 15.76500 38.10100 65.34600 1.000 56.60694 40 TYR B C 1
ATOM 1446 O O . TYR B 1 40 ? 16.36500 38.70900 66.23600 1.000 49.48503 40 TYR B O 1
ATOM 1464 N N . VAL B 1 41 ? 16.27100 37.06900 64.67900 1.000 46.53098 41 VAL B N 1
ATOM 1465 C CA . VAL B 1 41 ? 17.63600 36.58800 64.84600 1.000 39.58274 41 VAL B CA 1
ATOM 1466 C C . VAL B 1 41 ? 18.40200 36.83000 63.54800 1.000 44.95839 41 VAL B C 1
ATOM 1467 O O . VAL B 1 41 ? 17.93500 36.45000 62.46100 1.000 32.40794 41 VAL B O 1
ATOM 1480 N N . CYS B 1 42 ? 19.58400 37.44200 63.66500 1.000 37.36828 42 CYS B N 1
ATOM 1481 C CA . CYS B 1 42 ? 20.47500 37.65500 62.53700 1.000 37.87665 42 CYS B CA 1
ATOM 1482 C C . CYS B 1 42 ? 21.46200 36.50500 62.48600 1.000 40.92196 42 CYS B C 1
ATOM 1483 O O . CYS B 1 42 ? 22.15700 36.23800 63.46700 1.000 35.40309 42 CYS B O 1
ATOM 1490 N N . GLY B 1 43 ? 21.50200 35.80600 61.35400 1.000 33.53476 43 GLY B N 1
ATOM 1491 C CA . GLY B 1 43 ? 22.37300 34.67000 61.18100 1.000 26.74381 43 GLY B CA 1
ATOM 1492 C C . GLY B 1 43 ? 23.43500 35.03900 60.16100 1.000 30.02942 43 GLY B C 1
ATOM 1493 O O . GLY B 1 43 ? 23.11900 35.5710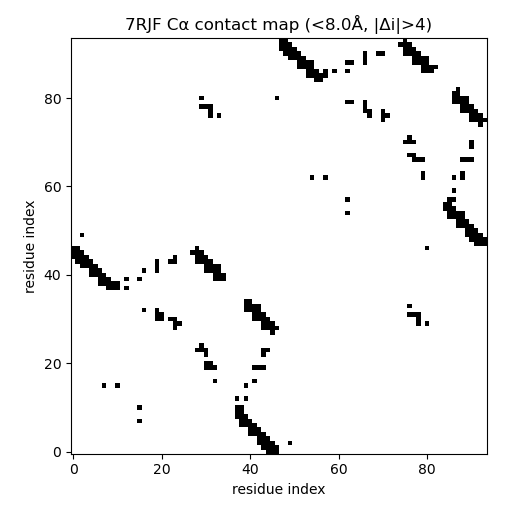0 59.09900 1.000 31.37329 43 GLY B O 1
ATOM 1497 N N . ILE B 1 44 ? 24.69400 34.79000 60.52400 1.000 32.16634 44 ILE B N 1
ATOM 1498 C CA . ILE B 1 44 ? 25.85400 35.13500 59.70000 1.000 30.40111 44 ILE B CA 1
ATOM 1499 C C . ILE B 1 44 ? 26.56400 33.83700 59.36700 1.000 24.23720 44 ILE B C 1
ATOM 1500 O O . ILE B 1 44 ? 26.90900 33.06400 60.26500 1.000 29.19491 44 ILE B O 1
ATOM 1516 N N . ILE B 1 45 ? 26.73300 33.55900 58.07100 1.000 25.79872 45 ILE B N 1
ATOM 1517 C CA . ILE B 1 45 ? 27.29700 32.29300 57.62500 1.000 22.25205 45 ILE B CA 1
ATOM 1518 C C . ILE B 1 45 ? 28.52600 32.63300 56.81800 1.000 25.32403 45 ILE B C 1
ATOM 1519 O O . ILE B 1 45 ? 28.41600 33.34500 55.81700 1.000 25.63429 45 ILE B O 1
ATOM 1535 N N . CYS B 1 46 ? 29.67300 32.08500 57.22100 1.000 26.43659 46 CYS B N 1
ATOM 1536 C CA . CYS B 1 46 ? 30.97200 32.44100 56.68300 1.000 23.59204 46 CYS B CA 1
ATOM 1537 C C . CYS B 1 46 ? 31.71400 31.21700 56.16200 1.000 27.19246 46 CYS B C 1
ATOM 1538 O O . CYS B 1 46 ? 31.78700 30.20300 56.86400 1.000 26.47778 46 CYS B O 1
ATOM 1545 N N . TRP B 1 47 ? 32.37600 31.34200 54.98500 1.000 25.22907 47 TRP B N 1
ATOM 1546 C CA . TRP B 1 47 ? 33.13000 30.24500 54.37700 1.000 24.15522 47 TRP B CA 1
ATOM 1547 C C . TRP B 1 47 ? 34.68100 30.43900 54.37000 1.000 25.67403 47 TRP B C 1
ATOM 1548 O O . TRP B 1 47 ? 35.11900 31.44000 54.91100 1.000 29.94544 47 TRP B O 1
#

Solvent-accessible surface area: 6175 Å² total; per-residue (Å²): 107,69,44,131,86,67,141,92,66,61,85,77,70,125,158,6,83,128,55,0,83,95,41,1,112,173,66,139,27,46,76,8,13,31,101,108,54,84,37,6,18,3,0,1,0,22,81,96,94,49,72,66,56,129,71,78,81,46,107,52,132,106,1,105,129,60,2,100,74,78,0,101,186,90,135,20,62,65,10,12,29,134,92,59,139,31,38,0,3,0,0,0,8,99